Protein AF-A0A0F8VYS8-F1 (afdb_monomer)

Sequence (147 aa):
NLANDEMMAFVILAGVIMAVLYNMELLRFHGDAQFALFWGVFPLVVGFWAMGGAEMLGIIACIFASGFAFVSALAQRVLSTRVRFLRRQVGEAAIQLQVFNEEHEAFLWGRRETKPWLLEPLDRALMLLSFALPTLAATLFVWRMGL

Nearest PDB structures (foldseek):
  2oar-assembly1_A  TM=3.584E-01  e=2.074E+00  Mycobacterium tuberculosis H37Ra

pLDDT: mean 87.6, std 10.16, range [53.66, 97.75]

Foldseek 3Di:
DVVLVVVLVVLVVVLVVLVCCQVVCPPVQPDLQSQLCNVFLSVLSNVLSVVVQPDPVSVVVSVVSSVVRSVLSSLLVVLVVVLCCLVPPNPKDWDFDFDADPVRPTDRPGPTDISCVVNVVSVVVNVVSVVVVVVVVVVVVCVVVVD

Organism: NCBI:txid412755

Secondary structure (DSSP, 8-state):
-HHHHHHHHHHHHHHHHHHHHHHTTGGG--SHHHHIIIIIIHHHHHHHHHTT--SHHHHHHHHHHHHHHHHHHHHHHHHHHHHHHHHHH-S--EEE--EE-TT--EE----EEEHHHHHHHHHHHHHHHHHHHHHHHHHHHHHHHT-

Structure (mmCIF, N/CA/C/O backbone):
data_AF-A0A0F8VYS8-F1
#
_entry.id   AF-A0A0F8VYS8-F1
#
loop_
_atom_site.group_PDB
_atom_site.id
_atom_site.type_symbol
_atom_site.label_atom_id
_atom_site.label_alt_id
_atom_site.label_comp_id
_atom_site.label_asym_id
_atom_site.label_entity_id
_atom_site.label_seq_id
_atom_site.pdbx_PDB_ins_code
_atom_site.Cartn_x
_atom_site.Cartn_y
_atom_site.Cartn_z
_atom_site.occupancy
_atom_site.B_iso_or_equiv
_atom_site.auth_seq_id
_atom_site.auth_comp_id
_atom_site.auth_asym_id
_atom_site.auth_atom_id
_atom_site.pdbx_PDB_model_num
ATOM 1 N N . ASN A 1 1 ? 16.366 -9.348 -25.991 1.00 68.94 1 ASN A N 1
ATOM 2 C CA . ASN A 1 1 ? 17.811 -9.053 -25.812 1.00 68.94 1 ASN A CA 1
ATOM 3 C C . ASN A 1 1 ? 18.235 -9.988 -24.706 1.00 68.94 1 ASN A C 1
ATOM 5 O O . ASN A 1 1 ? 17.586 -9.924 -23.671 1.00 68.94 1 ASN A O 1
ATOM 9 N N . LEU A 1 2 ? 19.237 -10.842 -24.929 1.00 71.38 2 LEU A N 1
ATOM 10 C CA . LEU A 1 2 ? 19.591 -11.968 -24.049 1.00 71.38 2 LEU A CA 1
ATOM 11 C C . LEU A 1 2 ? 19.616 -11.588 -22.559 1.00 71.38 2 LEU A C 1
ATOM 13 O O . LEU A 1 2 ? 19.020 -12.280 -21.745 1.00 71.38 2 LEU A O 1
ATOM 17 N N . ALA A 1 3 ? 20.178 -10.423 -22.219 1.00 75.31 3 ALA A N 1
ATOM 18 C CA . ALA A 1 3 ? 20.228 -9.929 -20.840 1.00 75.31 3 ALA A CA 1
ATOM 19 C C . ALA A 1 3 ? 18.844 -9.677 -20.198 1.00 75.31 3 ALA A C 1
ATOM 21 O O . ALA A 1 3 ? 18.665 -9.890 -19.003 1.00 75.31 3 ALA A O 1
ATOM 22 N N . ASN A 1 4 ? 17.853 -9.228 -20.975 1.00 79.25 4 ASN A N 1
ATOM 23 C CA . ASN A 1 4 ? 16.483 -9.050 -20.486 1.00 79.25 4 ASN A CA 1
ATOM 24 C C . ASN A 1 4 ? 15.771 -10.403 -20.327 1.00 79.25 4 ASN A C 1
ATOM 26 O O . ASN A 1 4 ? 15.042 -10.616 -19.364 1.00 79.25 4 ASN A O 1
ATOM 30 N N . ASP A 1 5 ? 16.024 -11.335 -21.245 1.00 83.75 5 ASP A N 1
ATOM 31 C CA . ASP A 1 5 ? 15.407 -12.663 -21.228 1.00 83.75 5 ASP A CA 1
ATOM 32 C C . ASP A 1 5 ? 15.910 -13.484 -20.020 1.00 83.75 5 ASP A C 1
ATOM 34 O O . ASP A 1 5 ? 15.118 -14.101 -19.304 1.00 83.75 5 ASP A O 1
ATOM 38 N N . GLU A 1 6 ? 17.211 -13.405 -19.716 1.00 87.06 6 GLU A N 1
ATOM 39 C CA . GLU A 1 6 ? 17.822 -13.985 -18.511 1.00 87.06 6 GLU A CA 1
ATOM 40 C C . GLU A 1 6 ? 17.280 -13.358 -17.220 1.00 87.06 6 GLU A C 1
ATOM 42 O O . GLU A 1 6 ? 16.936 -14.067 -16.270 1.00 87.06 6 GLU A O 1
ATOM 47 N N . MET A 1 7 ? 17.151 -12.030 -17.187 1.00 87.38 7 MET A N 1
ATOM 48 C CA . MET A 1 7 ? 16.589 -11.326 -16.037 1.00 87.38 7 MET A CA 1
ATOM 49 C C . MET A 1 7 ? 15.118 -11.685 -15.815 1.00 87.38 7 MET A C 1
ATOM 51 O O . MET A 1 7 ? 14.696 -11.899 -14.681 1.00 87.38 7 MET A O 1
ATOM 55 N N . MET A 1 8 ? 14.335 -11.814 -16.885 1.00 87.31 8 MET A N 1
ATOM 56 C CA . MET A 1 8 ? 12.942 -12.238 -16.803 1.00 87.31 8 MET A CA 1
ATOM 57 C C . MET A 1 8 ? 12.826 -13.658 -16.241 1.00 87.31 8 MET A C 1
ATOM 59 O O . MET A 1 8 ? 12.036 -13.892 -15.328 1.00 87.31 8 MET A O 1
ATOM 63 N N . ALA A 1 9 ? 13.651 -14.594 -16.718 1.00 90.50 9 ALA A N 1
ATOM 64 C CA . ALA A 1 9 ? 13.727 -15.942 -16.159 1.00 90.50 9 ALA A CA 1
ATOM 65 C C . ALA A 1 9 ? 14.081 -15.926 -14.661 1.00 90.50 9 ALA A C 1
ATOM 67 O O . ALA A 1 9 ? 13.439 -16.623 -13.871 1.00 90.50 9 ALA A O 1
ATOM 68 N N . PHE A 1 10 ? 15.043 -15.092 -14.253 1.00 89.81 10 PHE A N 1
ATOM 69 C CA . PHE A 1 10 ? 15.390 -14.907 -12.844 1.00 89.81 10 PHE A CA 1
ATOM 70 C C . PHE A 1 10 ? 14.211 -14.371 -12.020 1.00 89.81 10 PHE A C 1
ATOM 72 O O . PHE A 1 10 ? 13.891 -14.929 -10.971 1.00 89.81 10 PHE A O 1
ATOM 79 N N . VAL A 1 11 ? 13.531 -13.324 -12.495 1.00 91.00 11 VAL A N 1
ATOM 80 C CA . VAL A 1 11 ? 12.377 -12.723 -11.810 1.00 91.00 11 VAL A CA 1
ATOM 81 C C . VAL A 1 11 ? 11.220 -13.722 -11.703 1.00 91.00 11 VAL A C 1
ATOM 83 O O . VAL A 1 11 ? 10.608 -13.824 -10.642 1.00 91.00 11 VAL A O 1
ATOM 86 N N . ILE A 1 12 ? 10.944 -14.509 -12.747 1.00 91.56 12 ILE A N 1
ATOM 87 C CA . ILE A 1 12 ? 9.922 -15.567 -12.714 1.00 91.56 12 ILE A CA 1
ATOM 88 C C . ILE A 1 12 ? 10.273 -16.619 -11.658 1.00 91.56 12 ILE A C 1
ATOM 90 O O . ILE A 1 12 ? 9.435 -16.940 -10.814 1.00 91.56 12 ILE A O 1
ATOM 94 N N . LEU A 1 13 ? 11.508 -17.131 -11.669 1.00 93.44 13 LEU A N 1
ATOM 95 C CA . LEU A 1 13 ? 11.966 -18.120 -10.692 1.00 93.44 13 LEU A CA 1
ATOM 96 C C . LEU A 1 13 ? 11.864 -17.578 -9.263 1.00 93.44 13 LEU A C 1
ATOM 98 O O . LEU A 1 13 ? 11.332 -18.254 -8.379 1.00 93.44 13 LEU A O 1
ATOM 102 N N . ALA A 1 14 ? 12.333 -16.348 -9.046 1.00 90.19 14 ALA A N 1
ATOM 103 C CA . ALA A 1 14 ? 12.220 -15.672 -7.766 1.00 90.19 14 ALA A CA 1
ATOM 104 C C . ALA A 1 14 ? 10.746 -15.569 -7.346 1.00 90.19 14 ALA A C 1
ATOM 106 O O . ALA A 1 14 ? 10.415 -15.962 -6.234 1.00 90.19 14 ALA A O 1
ATOM 107 N N . GLY A 1 15 ? 9.847 -15.157 -8.243 1.00 89.44 15 GLY A N 1
ATOM 108 C CA . GLY A 1 15 ? 8.407 -15.087 -7.991 1.00 89.44 15 GLY A CA 1
ATOM 109 C C . GLY A 1 15 ? 7.786 -16.415 -7.564 1.00 89.44 15 GLY A C 1
ATOM 110 O O . GLY A 1 15 ? 7.019 -16.448 -6.603 1.00 89.44 15 GLY A O 1
ATOM 111 N N . VAL A 1 16 ? 8.150 -17.522 -8.220 1.00 91.56 16 VAL A N 1
ATOM 112 C CA . VAL A 1 16 ? 7.681 -18.868 -7.845 1.00 91.56 16 VAL A CA 1
ATOM 113 C C . VAL A 1 16 ? 8.150 -19.234 -6.436 1.00 91.56 16 VAL A C 1
ATOM 115 O O . VAL A 1 16 ? 7.338 -19.646 -5.606 1.00 91.56 16 VAL A O 1
ATOM 118 N N . ILE A 1 17 ? 9.437 -19.039 -6.132 1.00 89.06 17 ILE A N 1
ATOM 119 C CA . ILE A 1 17 ? 9.999 -19.317 -4.802 1.00 89.06 17 ILE A CA 1
ATOM 120 C C . ILE A 1 17 ? 9.315 -18.448 -3.741 1.00 89.06 17 ILE A C 1
ATOM 122 O O . ILE A 1 17 ? 8.880 -18.958 -2.709 1.00 89.06 17 ILE A O 1
ATOM 126 N N . MET A 1 18 ? 9.181 -17.147 -4.004 1.00 87.50 18 MET A N 1
ATOM 127 C CA . MET A 1 18 ? 8.518 -16.189 -3.121 1.00 87.50 18 MET A CA 1
ATOM 128 C C . MET A 1 18 ? 7.065 -16.591 -2.846 1.00 87.50 18 MET A C 1
ATOM 130 O O . MET A 1 18 ? 6.644 -16.596 -1.690 1.00 87.50 18 MET A O 1
ATOM 134 N N . ALA A 1 19 ? 6.311 -16.978 -3.879 1.00 87.62 19 ALA A N 1
ATOM 135 C CA . ALA A 1 19 ? 4.927 -17.415 -3.742 1.00 87.62 19 ALA A CA 1
ATOM 136 C C . ALA A 1 19 ? 4.809 -18.661 -2.854 1.00 87.62 19 ALA A C 1
ATOM 138 O O . ALA A 1 19 ? 3.929 -18.713 -1.993 1.00 87.62 19 ALA A O 1
ATOM 139 N N . VAL A 1 20 ? 5.705 -19.638 -3.013 1.00 88.56 20 VAL A N 1
ATOM 140 C CA . VAL A 1 20 ? 5.726 -20.840 -2.167 1.00 88.56 20 VAL A CA 1
ATOM 141 C C . VAL A 1 20 ? 6.095 -20.484 -0.727 1.00 88.56 20 VAL A C 1
ATOM 143 O O . VAL A 1 20 ? 5.348 -20.825 0.188 1.00 88.56 20 VAL A O 1
ATOM 146 N N . LEU A 1 21 ? 7.200 -19.759 -0.514 1.00 87.56 21 LEU A N 1
ATOM 147 C CA . LEU A 1 21 ? 7.668 -19.388 0.826 1.00 87.56 21 LEU A CA 1
ATOM 148 C C . LEU A 1 21 ? 6.622 -18.575 1.598 1.00 87.56 21 LEU A C 1
ATOM 150 O O . LEU A 1 21 ? 6.382 -18.853 2.770 1.00 87.56 21 LEU A O 1
ATOM 154 N N . TYR A 1 22 ? 5.980 -17.606 0.938 1.00 84.81 22 TYR A N 1
ATOM 155 C CA . TYR A 1 22 ? 5.026 -16.698 1.576 1.00 84.81 22 TYR A CA 1
ATOM 156 C C . TYR A 1 22 ? 3.711 -17.375 1.963 1.00 84.81 22 TYR A C 1
ATOM 158 O O . TYR A 1 22 ? 3.204 -17.144 3.060 1.00 84.81 22 TYR A O 1
ATOM 166 N N . ASN A 1 23 ? 3.147 -18.194 1.067 1.00 87.56 23 ASN A N 1
ATOM 167 C CA . ASN A 1 23 ? 1.855 -18.846 1.303 1.00 87.56 23 ASN A CA 1
ATOM 168 C C . ASN A 1 23 ? 1.963 -20.053 2.236 1.00 87.56 23 ASN A C 1
ATOM 170 O O . ASN A 1 23 ? 1.013 -20.356 2.949 1.00 87.56 23 ASN A O 1
ATOM 174 N N . MET A 1 24 ? 3.104 -20.743 2.232 1.00 87.38 24 MET A N 1
ATOM 175 C CA . MET A 1 24 ? 3.355 -21.876 3.127 1.00 87.38 24 MET A CA 1
ATOM 176 C C . MET A 1 24 ? 4.006 -21.455 4.451 1.00 87.38 24 MET A C 1
ATOM 178 O O . MET A 1 24 ? 4.349 -22.317 5.253 1.00 87.38 24 MET A O 1
ATOM 182 N N . GLU A 1 25 ? 4.212 -20.149 4.666 1.00 84.44 25 GLU A N 1
ATOM 183 C CA . GLU A 1 25 ? 4.874 -19.567 5.846 1.00 84.44 25 GLU A CA 1
ATOM 184 C C . GLU A 1 25 ? 6.232 -20.217 6.183 1.00 84.44 25 GLU A C 1
ATOM 186 O O . GLU A 1 25 ? 6.711 -20.190 7.325 1.00 84.44 25 GLU A O 1
ATOM 191 N N . LEU A 1 26 ? 6.890 -20.792 5.173 1.00 82.69 26 LEU A N 1
ATOM 192 C CA . LEU A 1 26 ? 8.177 -21.457 5.334 1.00 82.69 26 LEU A CA 1
ATOM 193 C C . LEU A 1 26 ? 9.198 -20.437 5.828 1.00 82.69 26 LEU A C 1
ATOM 195 O O . LEU A 1 26 ? 9.181 -19.283 5.416 1.00 82.69 26 LEU A O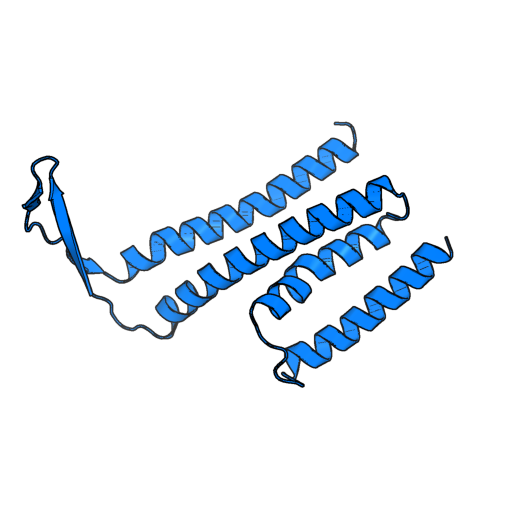 1
ATOM 199 N N . LEU A 1 27 ? 10.090 -20.847 6.733 1.00 81.50 27 LEU A N 1
ATOM 200 C CA . LEU A 1 27 ? 11.113 -19.967 7.319 1.00 81.50 27 LEU A CA 1
ATOM 201 C C . LEU A 1 27 ? 10.541 -18.723 8.033 1.00 81.50 27 LEU A C 1
ATOM 203 O O . LEU A 1 27 ? 11.253 -17.734 8.198 1.00 81.50 27 LEU A O 1
ATOM 207 N N . ARG A 1 28 ? 9.270 -18.760 8.469 1.00 79.88 28 ARG A N 1
ATOM 208 C CA . ARG A 1 28 ? 8.553 -17.606 9.053 1.00 79.88 28 ARG A CA 1
ATOM 209 C C . ARG A 1 28 ? 8.450 -16.425 8.081 1.00 79.88 28 ARG A C 1
ATOM 211 O O . ARG A 1 28 ? 8.428 -15.261 8.486 1.00 79.88 28 ARG A O 1
ATOM 218 N N . PHE A 1 29 ? 8.395 -16.723 6.787 1.00 76.12 29 PHE A N 1
ATOM 219 C CA . PHE A 1 29 ? 8.404 -15.739 5.715 1.00 76.12 29 PHE A CA 1
ATOM 220 C C . PHE A 1 29 ? 7.003 -15.136 5.485 1.00 76.12 29 PHE A C 1
ATOM 222 O O . PHE A 1 29 ? 6.397 -15.322 4.439 1.00 76.12 29 PHE A O 1
ATOM 229 N N . HIS A 1 30 ? 6.459 -14.417 6.476 1.00 85.69 30 HIS A N 1
ATOM 230 C CA . HIS A 1 30 ? 5.108 -13.827 6.401 1.00 85.69 30 HIS A CA 1
ATOM 231 C C . HIS A 1 30 ? 4.974 -12.468 7.127 1.00 85.69 30 HIS A C 1
ATOM 233 O O . HIS A 1 30 ? 3.928 -12.123 7.675 1.00 85.69 30 HIS A O 1
ATOM 239 N N . GLY A 1 31 ? 6.045 -11.673 7.167 1.00 88.50 31 GLY A N 1
ATOM 240 C CA . GLY A 1 31 ? 6.032 -10.342 7.786 1.00 88.50 31 GLY A CA 1
ATOM 241 C C . GLY A 1 31 ? 5.594 -9.213 6.845 1.00 88.50 31 GLY A C 1
ATOM 242 O O . GLY A 1 31 ? 5.302 -9.415 5.662 1.00 88.50 31 GLY A O 1
ATOM 243 N N . ASP A 1 32 ? 5.568 -7.991 7.378 1.00 91.94 32 ASP A N 1
ATOM 244 C CA . ASP A 1 32 ? 5.141 -6.799 6.634 1.00 91.94 32 ASP A CA 1
ATOM 245 C C . ASP A 1 32 ? 6.157 -6.374 5.568 1.00 91.94 32 ASP A C 1
ATOM 247 O O . ASP A 1 32 ? 5.772 -5.998 4.462 1.00 91.94 32 ASP A O 1
ATOM 251 N N . ALA A 1 33 ? 7.456 -6.505 5.852 1.00 90.44 33 ALA A N 1
ATOM 252 C CA . ALA A 1 33 ? 8.503 -6.242 4.866 1.00 90.44 33 ALA A CA 1
ATOM 253 C C . ALA A 1 33 ? 8.429 -7.238 3.698 1.00 90.44 33 ALA A C 1
ATOM 255 O O . ALA A 1 33 ? 8.489 -6.841 2.537 1.00 90.44 33 ALA A O 1
ATOM 256 N N . GLN A 1 34 ? 8.225 -8.524 4.000 1.00 91.25 34 GLN A N 1
ATOM 257 C CA . GLN A 1 34 ? 8.008 -9.571 3.002 1.00 91.25 34 GLN A CA 1
ATOM 258 C C . GLN A 1 34 ? 6.768 -9.266 2.164 1.00 91.25 34 GLN A C 1
ATOM 260 O O . GLN A 1 34 ? 6.813 -9.368 0.942 1.00 91.25 34 GLN A O 1
ATOM 265 N N . PHE A 1 35 ? 5.680 -8.831 2.808 1.00 92.62 35 PHE A N 1
ATOM 266 C CA . PHE A 1 35 ? 4.479 -8.420 2.095 1.00 92.62 35 PHE A CA 1
ATOM 267 C C . PHE A 1 35 ? 4.766 -7.278 1.115 1.00 92.62 35 PHE A C 1
ATOM 269 O O . PHE A 1 35 ? 4.413 -7.371 -0.056 1.00 92.62 35 PHE A O 1
ATOM 276 N N . ALA A 1 36 ? 5.427 -6.215 1.566 1.00 94.75 36 ALA A N 1
ATOM 277 C CA . ALA A 1 36 ? 5.702 -5.062 0.719 1.00 94.75 36 ALA A CA 1
ATOM 278 C C . ALA A 1 36 ? 6.664 -5.380 -0.435 1.00 94.75 36 ALA A C 1
ATOM 280 O O . ALA A 1 36 ? 6.477 -4.881 -1.546 1.00 94.75 36 ALA A O 1
ATOM 281 N N . LEU A 1 37 ? 7.647 -6.258 -0.213 1.00 93.81 37 LEU A N 1
ATOM 282 C CA . LEU A 1 37 ? 8.504 -6.762 -1.286 1.00 93.81 37 LEU A CA 1
ATOM 283 C C . LEU A 1 37 ? 7.701 -7.569 -2.311 1.00 93.81 37 LEU A C 1
ATOM 285 O O . LEU A 1 37 ? 7.845 -7.349 -3.508 1.00 93.81 37 LEU A O 1
ATOM 289 N N . PHE A 1 38 ? 6.848 -8.487 -1.863 1.00 91.38 38 PHE A N 1
ATOM 290 C CA . PHE A 1 38 ? 6.235 -9.482 -2.749 1.00 91.38 38 PHE A CA 1
ATOM 291 C C . PHE A 1 38 ? 4.986 -8.968 -3.456 1.00 91.38 38 PHE A C 1
ATOM 293 O O . PHE A 1 38 ? 4.721 -9.337 -4.595 1.00 91.38 38 PHE A O 1
ATOM 300 N N . TRP A 1 39 ? 4.229 -8.101 -2.792 1.00 91.25 39 TRP A N 1
ATOM 301 C CA . TRP A 1 39 ? 2.969 -7.569 -3.307 1.00 91.25 39 TRP A CA 1
ATOM 302 C C . TRP A 1 39 ? 3.092 -6.132 -3.818 1.00 91.25 39 TRP A C 1
ATOM 304 O O . TRP A 1 39 ? 2.210 -5.678 -4.539 1.00 91.25 39 TRP A O 1
ATOM 314 N N . GLY A 1 40 ? 4.174 -5.424 -3.475 1.00 94.19 40 GLY A N 1
ATOM 315 C CA . GLY A 1 40 ? 4.470 -4.077 -3.971 1.00 94.19 40 GLY A CA 1
ATOM 316 C C . GLY A 1 40 ? 5.610 -4.065 -4.987 1.00 94.19 40 GLY A C 1
ATOM 317 O O . GLY A 1 40 ? 5.399 -3.778 -6.163 1.00 94.19 40 GLY A O 1
ATOM 318 N N . VAL A 1 41 ? 6.827 -4.376 -4.534 1.00 95.69 41 VAL A N 1
ATOM 319 C CA . VAL A 1 41 ? 8.051 -4.244 -5.350 1.00 95.69 41 VAL A CA 1
ATOM 320 C C . VAL A 1 41 ? 8.089 -5.242 -6.500 1.00 95.69 41 VAL A C 1
ATOM 322 O O . VAL A 1 41 ? 8.375 -4.874 -7.636 1.00 95.69 41 VAL A O 1
ATOM 325 N N . PHE A 1 42 ? 7.801 -6.509 -6.219 1.00 94.38 42 PHE A N 1
ATOM 326 C CA . PHE A 1 42 ? 7.956 -7.581 -7.192 1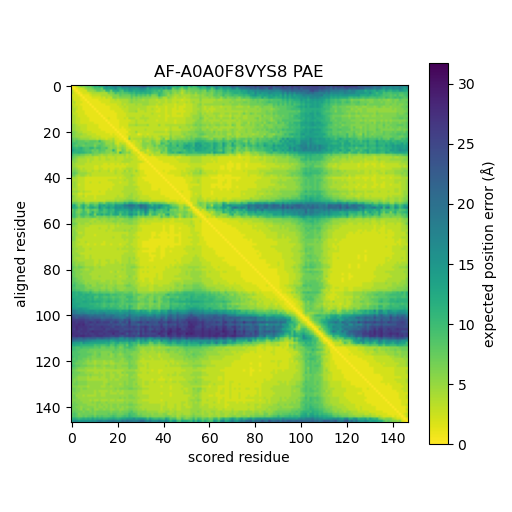.00 94.38 42 PHE A CA 1
ATOM 327 C C . PHE A 1 42 ? 7.101 -7.377 -8.461 1.00 94.38 42 PHE A C 1
ATOM 329 O O . PHE A 1 42 ? 7.683 -7.401 -9.547 1.00 94.38 42 PHE A O 1
ATOM 336 N N . PRO A 1 43 ? 5.785 -7.074 -8.389 1.00 92.62 43 PRO A N 1
ATOM 337 C CA . PRO A 1 43 ? 4.986 -6.782 -9.583 1.00 92.62 43 PRO A CA 1
ATOM 338 C C . PRO A 1 43 ? 5.520 -5.607 -10.411 1.00 92.62 43 PRO A C 1
ATOM 340 O O . PRO A 1 43 ? 5.457 -5.638 -11.639 1.00 92.62 43 PRO A O 1
ATOM 343 N N . LEU A 1 44 ? 6.076 -4.585 -9.752 1.00 93.50 44 LEU A N 1
ATOM 344 C CA . LEU A 1 44 ? 6.680 -3.438 -10.426 1.00 93.50 44 LEU A CA 1
ATOM 345 C C . LEU A 1 44 ? 7.934 -3.840 -11.206 1.00 93.50 44 LEU A C 1
ATOM 347 O O . LEU A 1 44 ? 8.065 -3.484 -12.375 1.00 93.50 44 LEU A O 1
ATOM 351 N N . VAL A 1 45 ? 8.829 -4.609 -10.580 1.00 93.25 45 VAL A N 1
ATOM 352 C CA . VAL A 1 45 ? 10.056 -5.110 -11.219 1.00 93.25 45 VAL A CA 1
ATOM 353 C C . VAL A 1 45 ? 9.718 -6.021 -12.402 1.00 93.25 45 VAL A C 1
ATOM 355 O O . VAL A 1 45 ? 10.322 -5.886 -13.465 1.00 93.25 45 VAL A O 1
ATOM 358 N N . VAL A 1 46 ? 8.718 -6.898 -12.257 1.00 92.25 46 VAL A N 1
ATOM 359 C CA . VAL A 1 46 ? 8.206 -7.732 -13.358 1.00 92.25 46 VAL A CA 1
ATOM 360 C C . VAL A 1 46 ? 7.741 -6.858 -14.526 1.00 92.25 46 VAL A C 1
ATOM 362 O O . VAL A 1 46 ? 8.179 -7.066 -15.657 1.00 92.25 46 VAL A O 1
ATOM 365 N N . GLY A 1 47 ? 6.889 -5.860 -14.263 1.00 89.31 47 GLY A N 1
ATOM 366 C CA . GLY A 1 47 ? 6.371 -4.959 -15.296 1.00 89.31 47 GLY A CA 1
ATOM 367 C C . GLY A 1 47 ? 7.473 -4.169 -16.005 1.00 89.31 47 GLY A C 1
ATOM 368 O O . GLY A 1 47 ? 7.464 -4.052 -17.228 1.00 89.31 47 GLY A O 1
ATOM 369 N N . PHE A 1 48 ? 8.462 -3.690 -15.252 1.00 89.25 48 PHE A N 1
ATOM 370 C CA . PHE A 1 48 ? 9.614 -2.965 -15.780 1.00 89.25 48 PHE A CA 1
ATOM 371 C C . PHE A 1 48 ? 10.423 -3.786 -16.796 1.00 89.25 48 PHE A C 1
ATOM 373 O O . PHE A 1 48 ? 10.696 -3.316 -17.904 1.00 89.25 48 PHE A O 1
ATOM 380 N N . TRP A 1 49 ? 10.773 -5.028 -16.453 1.00 88.88 49 TRP A N 1
ATOM 381 C CA . TRP A 1 49 ? 11.524 -5.899 -17.361 1.00 88.88 49 TRP A CA 1
ATOM 382 C C . TRP A 1 49 ? 10.670 -6.373 -18.543 1.00 88.88 49 TRP A C 1
ATOM 384 O O . TRP A 1 49 ? 11.165 -6.441 -19.671 1.00 88.88 49 TRP A O 1
ATOM 394 N N . ALA A 1 50 ? 9.368 -6.600 -18.329 1.00 87.06 50 ALA A N 1
ATOM 395 C CA . ALA A 1 50 ? 8.432 -6.975 -19.390 1.00 87.06 50 ALA A CA 1
ATOM 396 C C . ALA A 1 50 ? 8.285 -5.870 -20.450 1.00 87.06 50 ALA A C 1
ATOM 398 O O . ALA A 1 50 ? 8.093 -6.161 -21.627 1.00 87.06 50 ALA A O 1
ATOM 399 N N . MET A 1 51 ? 8.440 -4.606 -20.047 1.00 85.31 51 MET A N 1
ATOM 400 C CA . MET A 1 51 ? 8.449 -3.444 -20.940 1.00 85.31 51 MET A CA 1
ATOM 401 C C . MET A 1 51 ? 9.803 -3.184 -21.622 1.00 85.31 51 MET A C 1
ATOM 403 O O . MET A 1 51 ? 9.933 -2.205 -22.354 1.00 85.31 51 MET A O 1
ATOM 407 N N . GLY A 1 52 ? 10.816 -4.031 -21.412 1.00 80.25 52 GLY A N 1
ATOM 408 C CA . GLY A 1 52 ? 12.123 -3.865 -22.053 1.00 80.25 52 GLY A CA 1
ATOM 409 C C . GLY A 1 52 ? 13.077 -2.905 -21.339 1.00 80.25 52 GLY A C 1
ATOM 410 O O . GLY A 1 52 ? 13.979 -2.380 -21.987 1.00 80.25 52 GLY A O 1
ATOM 411 N N . GLY A 1 53 ? 12.900 -2.668 -20.033 1.00 70.38 53 GLY A N 1
ATOM 412 C CA . GLY A 1 53 ? 13.639 -1.689 -19.219 1.00 70.38 53 GLY A CA 1
ATOM 413 C C . GLY A 1 53 ? 15.142 -1.948 -18.999 1.00 70.38 53 GLY A C 1
ATOM 414 O O . GLY A 1 53 ? 15.638 -1.793 -17.896 1.00 70.38 53 GLY A O 1
ATOM 415 N N . ALA A 1 54 ? 15.919 -2.329 -20.010 1.00 72.50 54 ALA A N 1
ATOM 416 C CA . ALA A 1 54 ? 17.345 -2.632 -19.830 1.00 72.50 54 ALA A CA 1
ATOM 417 C C . ALA A 1 54 ? 18.274 -1.394 -19.845 1.00 72.50 54 ALA A C 1
ATOM 419 O O . ALA A 1 54 ? 19.481 -1.529 -19.650 1.00 72.50 54 ALA A O 1
ATOM 420 N N . GLU A 1 55 ? 17.750 -0.190 -20.090 1.00 78.81 55 GLU A N 1
ATOM 421 C CA . GLU A 1 55 ? 18.554 1.038 -20.139 1.00 78.81 55 GLU A CA 1
ATOM 422 C C . GLU A 1 55 ? 18.959 1.521 -18.736 1.00 78.81 55 GLU A C 1
ATOM 424 O O . GLU A 1 55 ? 18.174 1.447 -17.792 1.00 78.81 55 GLU A O 1
ATOM 429 N N . MET A 1 56 ? 20.167 2.084 -18.587 1.00 73.06 56 MET A N 1
ATOM 430 C CA . MET A 1 56 ? 20.713 2.502 -17.283 1.00 73.06 56 MET A CA 1
ATOM 431 C C . MET A 1 56 ? 19.815 3.508 -16.544 1.00 73.06 56 MET A C 1
ATOM 433 O O . MET A 1 56 ? 19.576 3.361 -15.345 1.00 73.06 56 MET A O 1
ATOM 437 N N . LEU A 1 57 ? 19.275 4.504 -17.257 1.00 74.19 57 LEU A N 1
ATOM 438 C CA . LEU A 1 57 ? 18.305 5.449 -16.691 1.00 74.19 57 LEU A CA 1
ATOM 439 C C . LEU A 1 57 ? 17.006 4.745 -16.271 1.00 74.19 57 LEU A C 1
ATOM 441 O O . LEU A 1 57 ? 16.418 5.096 -15.249 1.00 74.19 57 LEU A O 1
ATOM 44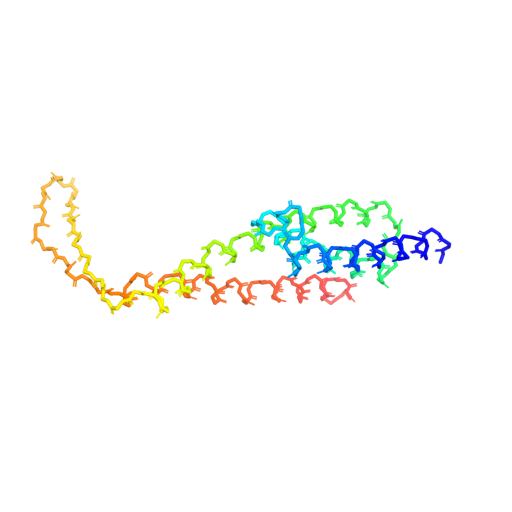5 N N . GLY A 1 58 ? 16.604 3.707 -17.008 1.00 82.75 58 GLY A N 1
ATOM 446 C CA . GLY A 1 58 ? 15.495 2.832 -16.645 1.00 82.75 58 GLY A CA 1
ATOM 447 C C . GLY A 1 58 ? 15.753 2.088 -15.335 1.00 82.75 58 GLY A C 1
ATOM 448 O O . GLY A 1 58 ? 14.880 2.061 -14.473 1.00 82.75 58 GLY A O 1
ATOM 449 N N . ILE A 1 59 ? 16.956 1.540 -15.137 1.00 86.56 59 ILE A N 1
ATOM 450 C CA . ILE A 1 59 ? 17.312 0.804 -13.912 1.00 86.56 59 ILE A CA 1
ATOM 451 C C . ILE A 1 59 ? 17.230 1.720 -12.684 1.00 86.56 59 ILE A C 1
ATOM 453 O O . ILE A 1 59 ? 16.644 1.339 -11.671 1.00 86.56 59 ILE A O 1
ATOM 457 N N . ILE A 1 60 ? 17.759 2.945 -12.775 1.00 89.31 60 ILE A N 1
ATOM 458 C CA . ILE A 1 60 ? 17.676 3.924 -11.679 1.00 89.31 60 ILE A CA 1
ATOM 459 C C . ILE A 1 60 ? 16.210 4.255 -11.369 1.00 89.31 60 ILE A C 1
ATOM 461 O O . ILE A 1 60 ? 15.804 4.225 -10.206 1.00 89.31 60 ILE A O 1
ATOM 465 N N . ALA A 1 61 ? 15.394 4.508 -12.398 1.00 89.69 61 ALA A N 1
ATOM 466 C CA . ALA A 1 61 ? 13.963 4.744 -12.225 1.00 89.69 61 ALA A CA 1
ATOM 467 C C . ALA A 1 61 ? 13.258 3.544 -11.565 1.00 89.69 61 ALA A C 1
ATOM 469 O O . ALA A 1 61 ? 12.447 3.736 -10.662 1.00 89.69 61 ALA A O 1
ATOM 470 N N . CYS A 1 62 ? 13.614 2.314 -11.945 1.00 91.62 62 CYS A N 1
ATOM 471 C CA . CYS A 1 62 ? 13.085 1.086 -11.356 1.00 91.62 62 CYS A CA 1
ATOM 472 C C . CYS A 1 62 ? 13.401 0.973 -9.857 1.00 91.62 62 CYS A C 1
ATOM 474 O O . CYS A 1 62 ? 12.529 0.586 -9.079 1.00 91.62 62 CYS A O 1
ATOM 476 N N . ILE A 1 63 ? 14.599 1.372 -9.417 1.00 94.00 63 ILE A N 1
ATOM 477 C CA . ILE A 1 63 ? 14.977 1.372 -7.993 1.00 94.00 63 ILE A CA 1
ATOM 478 C C . ILE A 1 63 ? 14.104 2.349 -7.194 1.00 94.00 63 ILE A C 1
ATOM 480 O O . ILE A 1 63 ? 13.535 1.973 -6.168 1.00 94.00 63 ILE A O 1
ATOM 484 N N . PHE A 1 64 ? 13.948 3.589 -7.664 1.00 95.31 64 PHE A N 1
ATOM 485 C CA . PHE A 1 64 ? 13.100 4.570 -6.977 1.00 95.31 64 PHE A CA 1
ATOM 486 C C . PHE A 1 64 ? 11.626 4.161 -6.984 1.00 95.31 64 PHE A C 1
ATOM 488 O O . PHE A 1 64 ? 10.953 4.249 -5.956 1.00 95.31 64 PHE A O 1
ATOM 495 N N . ALA A 1 65 ? 11.137 3.659 -8.117 1.00 94.31 65 ALA A N 1
ATOM 496 C CA . ALA A 1 65 ? 9.774 3.172 -8.246 1.00 94.31 65 ALA A CA 1
ATOM 497 C C . ALA A 1 65 ? 9.526 1.952 -7.334 1.00 94.31 65 ALA A C 1
ATOM 499 O O . ALA A 1 65 ? 8.479 1.864 -6.695 1.00 94.31 65 ALA A O 1
ATOM 500 N N . SER A 1 66 ? 10.523 1.078 -7.164 1.00 96.62 66 SER A N 1
ATOM 501 C CA . SER A 1 66 ? 10.501 -0.015 -6.182 1.00 96.62 66 SER A CA 1
ATOM 502 C C . SER A 1 66 ? 10.405 0.508 -4.747 1.00 96.62 66 SER A C 1
ATOM 504 O O . SER A 1 66 ? 9.570 0.035 -3.980 1.00 96.62 66 SER A O 1
ATOM 506 N N . GLY A 1 67 ? 11.193 1.523 -4.379 1.00 97.56 67 GLY A N 1
ATOM 507 C CA . GLY A 1 67 ? 11.094 2.169 -3.065 1.00 97.56 67 GLY A CA 1
ATOM 508 C C . GLY A 1 67 ? 9.703 2.758 -2.807 1.00 97.56 67 GLY A C 1
ATOM 509 O O . GLY A 1 67 ? 9.116 2.536 -1.746 1.00 97.56 67 GLY A O 1
ATOM 510 N N . PHE A 1 68 ? 9.134 3.434 -3.807 1.00 96.81 68 PHE A N 1
ATOM 511 C CA . PHE A 1 68 ? 7.767 3.945 -3.752 1.00 96.81 68 PHE A CA 1
ATOM 512 C C . PHE A 1 68 ? 6.733 2.825 -3.560 1.00 96.81 68 PHE A C 1
ATOM 514 O O . PHE A 1 68 ? 5.867 2.930 -2.687 1.00 96.81 68 PHE A O 1
ATOM 521 N N . ALA A 1 69 ? 6.833 1.738 -4.330 1.00 96.81 69 ALA A N 1
ATOM 522 C CA . ALA A 1 69 ? 5.922 0.602 -4.226 1.00 96.81 69 ALA A CA 1
ATOM 523 C C . ALA A 1 69 ? 6.024 -0.092 -2.860 1.00 96.81 69 ALA A C 1
ATOM 525 O O . ALA A 1 69 ? 5.001 -0.437 -2.269 1.00 96.81 69 ALA A O 1
ATOM 526 N N . PHE A 1 70 ? 7.238 -0.232 -2.322 1.00 97.69 70 PHE A N 1
ATOM 527 C CA . PHE A 1 70 ? 7.481 -0.808 -1.003 1.00 97.69 70 PHE A CA 1
ATOM 528 C C . PHE A 1 70 ? 6.805 0.003 0.109 1.00 97.69 70 PHE A C 1
ATOM 530 O O . PHE A 1 70 ? 6.006 -0.534 0.876 1.00 97.69 70 PHE A O 1
ATOM 537 N N . VAL A 1 71 ? 7.085 1.309 0.183 1.00 97.50 71 VAL A N 1
ATOM 538 C CA . VAL A 1 71 ? 6.515 2.186 1.219 1.00 97.50 71 VAL A CA 1
ATOM 539 C C . VAL A 1 71 ? 4.994 2.282 1.078 1.00 97.50 71 VAL A C 1
ATOM 541 O O . VAL A 1 71 ? 4.286 2.210 2.082 1.00 97.50 71 VAL A O 1
ATOM 544 N N . SER A 1 72 ? 4.473 2.365 -0.150 1.00 96.56 72 SER A N 1
ATOM 545 C CA . SER A 1 72 ? 3.025 2.386 -0.398 1.00 96.56 72 SER A CA 1
ATOM 546 C C . SER A 1 72 ? 2.344 1.094 0.063 1.00 96.56 72 SER A C 1
ATOM 548 O O . SER A 1 72 ? 1.317 1.144 0.743 1.00 96.56 72 SER A O 1
ATOM 550 N N . ALA A 1 73 ? 2.936 -0.066 -0.240 1.00 96.50 73 ALA A N 1
ATOM 551 C CA . ALA A 1 73 ? 2.415 -1.358 0.195 1.00 96.50 73 ALA A CA 1
ATOM 552 C C . ALA A 1 73 ? 2.463 -1.513 1.725 1.00 96.50 73 ALA A C 1
ATOM 554 O O . ALA A 1 73 ? 1.500 -2.000 2.322 1.00 96.50 73 ALA A O 1
ATOM 555 N N . LEU A 1 74 ? 3.537 -1.054 2.383 1.00 96.69 74 LEU A N 1
ATOM 556 C CA . LEU A 1 74 ? 3.616 -1.022 3.847 1.00 96.69 74 LEU A CA 1
ATOM 557 C C . LEU A 1 74 ? 2.541 -0.122 4.458 1.00 96.69 74 LEU A C 1
ATOM 559 O O . LEU A 1 74 ? 1.857 -0.541 5.391 1.00 96.69 74 LEU A O 1
ATOM 563 N N . ALA A 1 75 ? 2.348 1.087 3.926 1.00 96.00 75 ALA A N 1
ATOM 564 C CA . ALA A 1 75 ? 1.318 2.004 4.408 1.00 96.00 75 ALA A CA 1
ATOM 565 C C . ALA A 1 75 ? -0.078 1.362 4.327 1.00 96.00 75 ALA A C 1
ATOM 567 O O . ALA A 1 75 ? -0.832 1.363 5.304 1.00 96.00 75 ALA A O 1
ATOM 568 N N . GLN A 1 76 ? -0.396 0.724 3.196 1.00 95.56 76 GLN A N 1
ATOM 569 C CA . GLN A 1 76 ? -1.643 -0.022 3.026 1.00 95.56 76 GLN A CA 1
ATOM 570 C C . GLN A 1 76 ? -1.762 -1.198 4.004 1.00 95.56 76 GLN A C 1
ATOM 572 O O . GLN A 1 76 ? -2.828 -1.395 4.591 1.00 95.56 76 GLN A O 1
ATOM 577 N N . ARG A 1 77 ? -0.695 -1.977 4.219 1.00 95.12 77 ARG A N 1
ATOM 578 C CA . ARG A 1 77 ? -0.664 -3.108 5.165 1.00 95.12 77 ARG A CA 1
ATOM 579 C C . ARG A 1 77 ? -0.934 -2.642 6.597 1.00 95.12 77 ARG A C 1
ATOM 581 O O . ARG A 1 77 ? -1.794 -3.218 7.265 1.00 95.12 77 ARG A O 1
ATOM 588 N N . VAL A 1 78 ? -0.273 -1.572 7.043 1.00 95.19 78 VAL A N 1
ATOM 589 C CA . VAL A 1 78 ? -0.437 -0.993 8.389 1.00 95.19 78 VAL A CA 1
ATOM 590 C C . VAL A 1 78 ? -1.880 -0.538 8.620 1.00 95.19 78 VAL A C 1
ATOM 592 O O . VAL A 1 78 ? -2.489 -0.896 9.632 1.00 95.19 78 VAL A O 1
ATOM 595 N N . LEU A 1 79 ? -2.455 0.204 7.670 1.00 95.94 79 LEU A N 1
ATOM 596 C CA . LEU A 1 79 ? -3.832 0.694 7.767 1.00 95.94 79 LEU A CA 1
ATOM 597 C C . LEU A 1 79 ? -4.852 -0.454 7.696 1.00 95.94 79 LEU A C 1
ATOM 599 O O . LEU A 1 79 ? -5.723 -0.576 8.560 1.00 95.94 79 LEU A O 1
ATOM 603 N N . SER A 1 80 ? -4.728 -1.334 6.699 1.00 95.56 80 SER A N 1
ATOM 604 C CA . SER A 1 80 ? -5.691 -2.416 6.449 1.00 95.56 80 SER A CA 1
ATOM 605 C C . SER A 1 80 ? -5.710 -3.468 7.551 1.00 95.56 80 SER A C 1
ATOM 607 O O . SER A 1 80 ? -6.780 -3.985 7.875 1.00 95.56 80 SER A O 1
ATOM 609 N N . THR A 1 81 ? -4.566 -3.752 8.178 1.00 95.00 81 THR A N 1
ATOM 610 C CA . THR A 1 81 ? -4.492 -4.693 9.303 1.00 95.00 81 THR A CA 1
ATOM 611 C C . THR A 1 81 ? -5.277 -4.161 10.497 1.00 95.00 81 THR A C 1
ATOM 613 O O . THR A 1 81 ? -6.102 -4.888 11.058 1.00 95.00 81 THR A O 1
ATOM 616 N N . ARG A 1 82 ? -5.116 -2.872 10.834 1.00 94.69 82 ARG A N 1
ATOM 617 C CA . ARG A 1 82 ? -5.897 -2.237 11.908 1.00 94.69 82 ARG A CA 1
ATOM 618 C C . ARG A 1 82 ? -7.390 -2.207 11.591 1.00 94.69 82 ARG A C 1
ATOM 620 O O . ARG A 1 82 ? -8.193 -2.588 12.439 1.00 94.69 82 ARG A O 1
ATOM 627 N N . VAL A 1 83 ? -7.768 -1.830 10.369 1.00 96.19 83 VAL A N 1
ATOM 628 C CA . VAL A 1 83 ? -9.175 -1.828 9.932 1.00 96.19 83 VAL A CA 1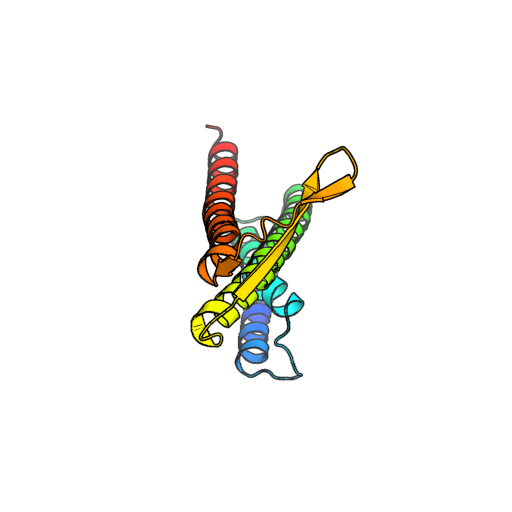
ATOM 629 C C . VAL A 1 83 ? -9.782 -3.227 10.001 1.00 96.19 83 VAL A C 1
ATOM 631 O O . VAL A 1 83 ? -10.880 -3.400 10.529 1.00 96.19 83 VAL A O 1
ATOM 634 N N . ARG A 1 84 ? -9.081 -4.252 9.502 1.00 95.25 84 ARG A N 1
ATOM 635 C CA . ARG A 1 84 ? -9.561 -5.640 9.514 1.00 95.25 84 ARG A CA 1
ATOM 636 C C . ARG A 1 84 ? -9.751 -6.146 10.943 1.00 95.25 84 ARG A C 1
ATOM 638 O O . ARG A 1 84 ? -10.773 -6.777 11.204 1.00 95.25 84 ARG A O 1
ATOM 645 N N . PHE A 1 85 ? -8.818 -5.845 11.847 1.00 95.88 85 PHE A N 1
ATOM 646 C CA . PHE A 1 85 ? -8.945 -6.154 13.272 1.00 95.88 85 PHE A CA 1
ATOM 647 C C . PHE A 1 85 ? -10.186 -5.486 13.877 1.00 95.88 85 PHE A C 1
ATOM 649 O O . PHE A 1 85 ? -11.073 -6.178 14.376 1.00 95.88 85 PHE A O 1
ATOM 656 N N . LEU A 1 86 ? -10.314 -4.161 13.740 1.00 95.31 86 LEU A N 1
ATOM 657 C CA . LEU A 1 86 ? -11.456 -3.409 14.262 1.00 95.31 86 LEU A CA 1
ATOM 658 C C . LEU A 1 86 ? -12.786 -3.927 13.693 1.00 95.31 86 LEU A C 1
ATOM 660 O O 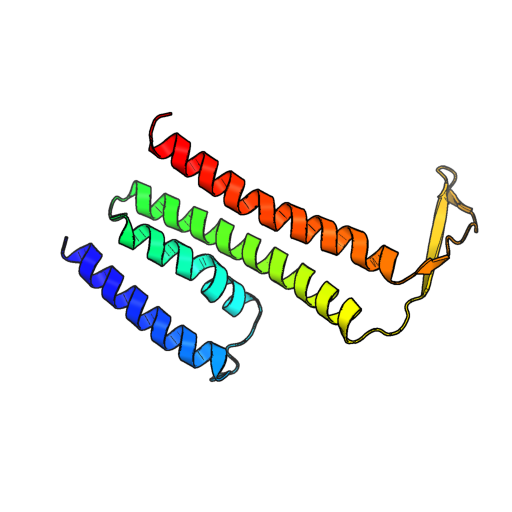. LEU A 1 86 ? -13.742 -4.126 14.435 1.00 95.31 86 LEU A O 1
ATOM 664 N N . ARG A 1 87 ? -12.875 -4.196 12.386 1.00 94.50 87 ARG A N 1
ATOM 665 C CA . ARG A 1 87 ? -14.115 -4.671 11.752 1.00 94.50 87 ARG A CA 1
ATOM 666 C C . ARG A 1 87 ? -14.492 -6.093 12.166 1.00 94.50 87 ARG A C 1
ATOM 668 O O . ARG A 1 87 ? -15.668 -6.320 12.431 1.00 94.50 87 ARG A O 1
ATOM 675 N N . ARG A 1 88 ? -13.531 -7.024 12.198 1.00 96.56 88 ARG A N 1
ATOM 676 C CA . ARG A 1 88 ? -13.798 -8.468 12.342 1.00 96.56 88 ARG A CA 1
ATOM 677 C C . ARG A 1 88 ? -13.683 -9.002 13.767 1.00 96.56 88 ARG A C 1
ATOM 679 O O . ARG A 1 88 ? -14.269 -10.040 14.040 1.00 96.56 88 ARG A O 1
ATOM 686 N N . GLN A 1 89 ? -12.913 -8.349 14.636 1.00 96.44 89 GLN A N 1
ATOM 687 C CA . GLN A 1 89 ? -12.593 -8.873 15.972 1.00 96.44 89 GLN A CA 1
ATOM 688 C C . GLN A 1 89 ? -13.083 -7.981 17.116 1.00 96.44 89 GLN A C 1
ATOM 690 O O . GLN A 1 89 ? -13.220 -8.460 18.236 1.00 96.44 89 GLN A O 1
ATOM 695 N N . VAL A 1 90 ? -13.380 -6.703 16.862 1.00 95.38 90 VAL A N 1
ATOM 696 C CA . VAL A 1 90 ? -13.864 -5.782 17.902 1.00 95.38 90 VAL A CA 1
ATOM 697 C C . VAL A 1 90 ? -15.381 -5.650 17.821 1.00 95.38 90 VAL A C 1
ATOM 699 O O . VAL A 1 90 ? -15.901 -5.151 16.823 1.00 95.38 90 VAL A O 1
ATOM 702 N N . GLY A 1 91 ? -16.091 -6.074 18.868 1.00 93.00 91 GLY A N 1
ATOM 703 C CA . GLY A 1 91 ? -17.550 -5.935 18.968 1.00 93.00 91 GLY A CA 1
ATOM 704 C C . GLY A 1 91 ? -17.991 -4.491 19.220 1.00 93.00 91 GLY A C 1
ATOM 705 O O . GLY A 1 91 ? -18.784 -3.945 18.458 1.00 93.00 91 GLY A O 1
ATOM 706 N N . GLU A 1 92 ? -17.406 -3.842 20.226 1.00 90.88 92 GLU A N 1
ATOM 707 C CA . GLU A 1 92 ? -17.708 -2.466 20.633 1.00 90.88 92 GLU A CA 1
ATOM 708 C C . GLU A 1 92 ? -16.410 -1.730 21.002 1.00 90.88 92 GLU A C 1
ATOM 710 O O . GLU A 1 92 ? -15.448 -2.345 21.460 1.00 90.88 92 GLU A O 1
ATOM 715 N N . ALA A 1 93 ? -16.371 -0.414 20.783 1.00 89.50 93 ALA A N 1
ATOM 716 C CA . ALA A 1 93 ? -15.297 0.452 21.260 1.00 89.50 93 ALA A CA 1
ATOM 717 C C . ALA A 1 93 ? -15.893 1.766 21.771 1.00 89.50 93 ALA A C 1
ATOM 719 O O . ALA A 1 93 ? -16.721 2.368 21.083 1.00 89.50 93 ALA A O 1
ATOM 720 N N . ALA A 1 94 ? -15.446 2.206 22.946 1.00 87.62 94 ALA A N 1
ATOM 721 C CA . ALA A 1 94 ? -15.774 3.500 23.526 1.00 87.62 94 ALA A CA 1
ATOM 722 C C . ALA A 1 94 ? -14.501 4.347 23.593 1.00 87.62 94 ALA A C 1
ATOM 724 O O . ALA A 1 94 ? -13.488 3.903 24.132 1.00 87.62 94 ALA A O 1
ATOM 725 N N . ILE A 1 95 ? -14.555 5.555 23.038 1.00 86.81 95 ILE A N 1
ATOM 726 C CA . ILE A 1 95 ? -13.448 6.508 23.058 1.00 86.81 95 ILE A CA 1
ATOM 727 C C . ILE A 1 95 ? -13.860 7.691 23.925 1.00 86.81 95 ILE A C 1
ATOM 729 O O . ILE A 1 95 ? -14.934 8.255 23.733 1.00 86.81 95 ILE A O 1
ATOM 733 N N . GLN A 1 96 ? -13.000 8.070 24.864 1.00 85.25 96 GLN A N 1
ATOM 734 C CA . GLN A 1 96 ? -13.163 9.270 25.674 1.00 85.25 96 GLN A CA 1
ATOM 735 C C . GLN A 1 96 ? -12.061 10.258 25.295 1.00 85.25 96 GLN A C 1
ATOM 737 O O . GLN A 1 96 ? -10.880 9.974 25.480 1.00 85.25 96 GLN A O 1
ATOM 742 N N . LEU A 1 97 ? -12.453 11.400 24.737 1.00 81.81 97 LEU A N 1
ATOM 743 C CA . LEU A 1 97 ? -11.536 12.467 24.344 1.00 81.81 97 LEU A CA 1
ATOM 744 C C . LEU A 1 97 ? -11.578 13.577 25.393 1.00 81.81 97 LEU A C 1
ATOM 746 O O . LEU A 1 97 ? -12.658 14.032 25.746 1.00 81.81 97 LEU A O 1
ATOM 750 N N . GLN A 1 98 ? -10.424 14.022 25.878 1.00 80.94 98 GLN A N 1
ATOM 751 C CA . GLN A 1 98 ? -10.317 15.255 26.657 1.00 80.94 98 GLN A CA 1
ATOM 752 C C . GLN A 1 98 ? -9.737 16.325 25.738 1.00 80.94 98 GLN A C 1
ATOM 754 O O . GLN A 1 98 ? -8.668 16.123 25.162 1.00 80.94 98 GLN A O 1
ATOM 759 N N . VAL A 1 99 ? -10.472 17.421 25.548 1.00 76.31 99 VAL A N 1
ATOM 760 C CA . VAL A 1 99 ? -10.074 18.513 24.654 1.00 76.31 99 VAL A CA 1
ATOM 761 C C . VAL A 1 99 ? -9.694 19.710 25.515 1.00 76.31 99 VAL A C 1
ATOM 763 O O . VAL A 1 99 ? -10.471 20.145 26.362 1.00 76.31 99 VAL A O 1
ATOM 766 N N . PHE A 1 100 ? -8.487 20.220 25.306 1.00 76.56 100 PHE A N 1
ATOM 767 C CA . PHE A 1 100 ? -7.987 21.423 25.967 1.00 76.56 100 PHE A CA 1
ATOM 768 C C . PHE A 1 100 ? -8.239 22.627 25.052 1.00 76.56 100 PHE A C 1
ATOM 770 O O . PHE A 1 100 ? -8.078 22.501 23.835 1.00 76.56 100 PHE A O 1
ATOM 777 N N . ASN A 1 101 ? -8.652 23.769 25.609 1.00 72.56 101 ASN A N 1
ATOM 778 C CA . ASN A 1 101 ? -8.670 25.029 24.856 1.00 72.56 101 ASN A CA 1
ATOM 779 C C . ASN A 1 101 ? -7.258 25.662 24.823 1.00 72.56 101 ASN A C 1
ATOM 781 O O . ASN A 1 101 ? -6.316 25.140 25.425 1.00 72.56 101 ASN A O 1
ATOM 785 N N . GLU A 1 102 ? -7.111 26.797 24.133 1.00 70.25 102 GLU A N 1
ATOM 786 C CA . GLU A 1 102 ? -5.848 27.558 24.063 1.00 70.25 102 GLU A CA 1
ATOM 787 C C . GLU A 1 102 ? -5.349 28.053 25.435 1.00 70.25 102 GLU A C 1
ATOM 789 O O . GLU A 1 102 ? -4.154 28.265 25.614 1.00 70.25 102 GLU A O 1
ATOM 794 N N . GLU A 1 103 ? -6.232 28.163 26.429 1.00 75.38 103 GLU A N 1
ATOM 795 C CA . GLU A 1 103 ? -5.911 28.528 27.816 1.00 75.38 103 GLU A CA 1
ATOM 796 C C . GLU A 1 103 ? -5.490 27.310 28.666 1.00 75.38 103 GLU A C 1
ATOM 798 O O . GLU A 1 103 ? -5.243 27.440 29.862 1.00 75.38 103 GLU A O 1
ATOM 803 N N . HIS A 1 104 ? -5.373 26.121 28.054 1.00 61.91 104 HIS A N 1
ATOM 804 C CA . HIS A 1 104 ? -5.038 24.843 28.697 1.00 61.91 104 HIS A CA 1
ATOM 805 C C . HIS A 1 104 ? -6.020 24.413 29.801 1.00 61.91 104 HIS A C 1
ATOM 807 O O . HIS A 1 104 ? -5.736 23.480 30.560 1.00 61.91 104 HIS A O 1
ATOM 813 N N . GLU A 1 105 ? -7.202 25.024 29.876 1.00 62.72 105 GLU A N 1
ATOM 814 C CA . GLU A 1 105 ? -8.266 24.526 30.733 1.00 62.72 105 GLU A CA 1
ATOM 815 C C . GLU A 1 105 ? -8.837 23.243 30.115 1.00 62.72 105 GLU A C 1
ATOM 817 O O . GLU A 1 105 ? -9.201 23.181 28.935 1.00 62.72 105 GLU A O 1
ATOM 822 N N . ALA A 1 106 ? -8.868 22.171 30.909 1.00 56.69 106 ALA A N 1
ATOM 823 C CA . ALA A 1 106 ? -9.422 20.898 30.478 1.00 56.69 106 ALA A CA 1
ATOM 824 C C . ALA A 1 106 ? -10.944 21.032 30.335 1.00 56.69 106 ALA A C 1
ATOM 826 O O . ALA A 1 106 ? -11.674 21.017 31.328 1.00 56.69 106 ALA A O 1
ATOM 827 N N . PHE A 1 107 ? -11.447 21.129 29.104 1.00 59.44 107 PHE A N 1
ATOM 828 C CA . PHE A 1 107 ? -12.882 21.136 28.865 1.00 59.44 107 PHE A CA 1
ATOM 829 C C . PHE A 1 107 ? -13.394 19.692 28.819 1.00 59.44 107 PHE A C 1
ATOM 831 O O . PHE A 1 107 ? -13.162 18.940 27.870 1.00 59.44 107 PHE A O 1
ATOM 838 N N . LEU A 1 108 ? -14.121 19.286 29.863 1.00 54.72 108 LEU A N 1
ATOM 839 C CA . LEU A 1 108 ? -14.739 17.961 29.985 1.00 54.72 108 LEU A CA 1
ATOM 840 C C . LEU A 1 108 ? -16.024 17.812 29.145 1.00 54.72 108 LEU A C 1
ATOM 842 O O . LEU A 1 108 ? -16.954 17.122 29.558 1.00 54.72 108 LEU A O 1
ATOM 846 N N . TRP A 1 109 ? -16.095 18.375 27.933 1.00 53.66 109 TRP A N 1
ATOM 847 C CA . TRP A 1 109 ? -16.992 17.802 26.920 1.00 53.66 109 TRP A CA 1
ATOM 848 C C . TRP A 1 109 ? -16.301 16.587 26.321 1.00 53.66 109 TRP A C 1
ATOM 850 O O . TRP A 1 109 ? -15.742 16.612 25.225 1.00 53.66 109 TRP A O 1
ATOM 860 N N . GLY A 1 110 ? -16.308 15.507 27.099 1.00 55.91 110 GLY A N 1
ATOM 861 C CA . GLY A 1 110 ? -15.827 14.214 26.657 1.00 55.91 110 GLY A CA 1
ATOM 862 C C . GLY A 1 110 ? -16.699 13.720 25.518 1.00 55.91 110 GLY A C 1
ATOM 863 O O . GLY A 1 110 ? -17.723 13.087 25.764 1.00 55.91 110 GLY A O 1
ATOM 864 N N . ARG A 1 111 ? -16.329 14.024 24.270 1.00 62.50 111 ARG A N 1
ATOM 865 C CA . ARG A 1 111 ? -17.009 13.469 23.102 1.00 62.50 111 ARG A CA 1
ATOM 866 C C . ARG A 1 111 ? -16.831 11.960 23.177 1.00 62.50 111 ARG A C 1
ATOM 868 O O . ARG A 1 111 ? -15.724 11.454 22.988 1.00 62.50 111 ARG A O 1
ATOM 875 N N . ARG A 1 112 ? -17.899 11.256 23.559 1.00 63.59 112 ARG A N 1
ATOM 876 C CA . ARG A 1 112 ? -17.900 9.800 23.593 1.00 63.59 112 ARG A CA 1
ATOM 877 C C . ARG A 1 112 ? -18.081 9.326 22.169 1.00 63.59 112 ARG A C 1
ATOM 879 O O . ARG A 1 112 ? -19.192 9.322 21.647 1.00 63.59 112 ARG A O 1
ATOM 886 N N . GLU A 1 113 ? -16.973 8.967 21.553 1.00 82.88 113 GLU A N 1
ATOM 887 C CA . GLU A 1 113 ? -16.990 8.420 20.211 1.00 82.88 113 GLU A CA 1
ATOM 888 C C . GLU A 1 113 ? -17.076 6.897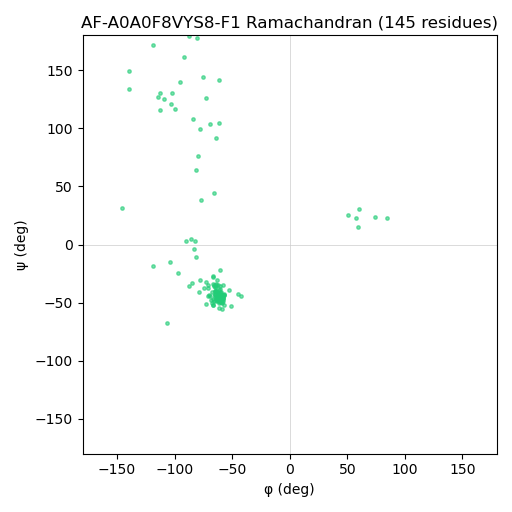 20.267 1.00 82.88 113 GLU A C 1
ATOM 890 O O . GLU A 1 113 ? -16.835 6.254 21.297 1.00 82.88 113 GLU A O 1
ATOM 895 N N . THR A 1 114 ? -17.474 6.321 19.142 1.00 88.00 114 THR A N 1
ATOM 896 C CA . THR A 1 114 ? -17.709 4.885 18.996 1.00 88.00 114 THR A CA 1
ATOM 897 C C . THR A 1 114 ? -16.777 4.294 17.944 1.00 88.00 114 THR A C 1
ATOM 899 O O . THR A 1 114 ? -16.076 5.005 17.227 1.00 88.00 114 THR A O 1
ATOM 902 N N . LYS A 1 115 ? -16.765 2.966 17.821 1.00 91.81 115 LYS A N 1
ATOM 903 C CA . LYS A 1 115 ? -15.980 2.229 16.816 1.00 91.81 115 LYS A CA 1
ATOM 904 C C . LYS A 1 115 ? -15.983 2.847 15.393 1.00 91.81 115 LYS A C 1
ATOM 906 O O . LYS A 1 115 ? -14.898 2.909 14.814 1.00 91.81 115 LYS A O 1
ATOM 911 N N . PRO A 1 116 ? -17.113 3.308 14.811 1.00 91.56 116 PRO A N 1
ATOM 912 C CA . PRO A 1 116 ? -17.123 3.997 13.516 1.00 91.56 116 PRO A CA 1
ATOM 913 C C . PRO A 1 116 ? -16.156 5.181 13.414 1.00 91.56 116 PRO A C 1
ATOM 915 O O . PRO A 1 116 ? -15.483 5.317 12.398 1.00 91.56 116 PRO A O 1
ATOM 918 N N . TRP A 1 117 ? -16.017 5.975 14.477 1.00 91.50 117 TRP A N 1
ATOM 919 C CA . TRP A 1 117 ? -15.122 7.133 14.507 1.00 91.50 117 TRP A CA 1
ATOM 920 C C . TRP A 1 117 ? -13.644 6.737 14.357 1.00 91.50 117 TRP A C 1
ATOM 922 O O . TRP A 1 117 ? -12.879 7.427 13.691 1.00 91.50 117 TRP A O 1
ATOM 932 N N . LEU A 1 118 ? -13.237 5.585 14.912 1.00 91.56 118 LEU A N 1
ATOM 933 C CA . LEU A 1 118 ? -11.880 5.042 14.733 1.00 91.56 118 LEU A CA 1
ATOM 934 C C . LEU A 1 118 ? -11.645 4.482 13.325 1.00 91.56 118 LEU A C 1
ATOM 936 O O . LEU A 1 118 ? -10.517 4.492 12.834 1.00 91.56 118 LEU A O 1
ATOM 940 N N . LEU A 1 119 ? -12.690 3.940 12.697 1.00 94.44 119 LEU A N 1
ATOM 941 C CA . LEU A 1 119 ? -12.606 3.315 11.377 1.00 94.44 119 LEU A CA 1
ATOM 942 C C . LEU A 1 119 ? -12.572 4.345 10.252 1.00 94.44 119 LEU A C 1
ATOM 944 O O . LEU A 1 119 ? -11.805 4.188 9.307 1.00 94.44 119 LEU A O 1
ATOM 948 N N . GLU A 1 120 ? -13.374 5.399 10.369 1.00 94.44 120 GLU A N 1
ATOM 949 C CA . GLU A 1 120 ? -13.576 6.398 9.325 1.00 94.44 120 GLU A CA 1
ATOM 950 C C . GLU A 1 120 ? -12.278 6.991 8.741 1.00 94.44 120 GLU A C 1
ATOM 952 O O . GLU A 1 120 ? -12.113 6.930 7.519 1.00 94.44 120 GLU A O 1
ATOM 957 N N . PRO A 1 121 ? -11.324 7.525 9.532 1.00 95.44 121 PRO A N 1
ATOM 958 C CA . PRO A 1 121 ? -10.094 8.079 8.971 1.00 95.44 121 PRO A CA 1
ATOM 959 C C . PRO A 1 121 ? -9.219 7.010 8.304 1.00 95.44 121 PRO A C 1
ATOM 961 O O . PRO A 1 121 ? -8.597 7.287 7.279 1.00 95.44 121 PRO A O 1
ATOM 964 N N . LEU A 1 122 ? -9.190 5.784 8.839 1.00 95.94 122 LEU A N 1
ATOM 965 C CA . LEU A 1 122 ? -8.405 4.680 8.278 1.00 95.94 122 LEU A CA 1
ATOM 966 C C . LEU A 1 122 ? -8.990 4.195 6.946 1.00 95.94 122 LEU A C 1
ATOM 968 O O . LEU A 1 122 ? -8.251 3.984 5.985 1.00 95.94 122 LEU A O 1
ATOM 972 N N . ASP A 1 123 ? -10.313 4.056 6.877 1.00 95.56 123 ASP A N 1
ATOM 973 C CA . ASP A 1 123 ? -11.032 3.673 5.664 1.00 95.56 123 ASP A CA 1
ATOM 974 C C . ASP A 1 123 ? -10.884 4.747 4.578 1.00 95.56 123 ASP A C 1
ATOM 976 O O . ASP A 1 123 ? -10.591 4.424 3.425 1.00 95.56 123 ASP A O 1
ATOM 980 N N . ARG A 1 124 ? -11.002 6.032 4.946 1.00 96.88 124 ARG A N 1
ATOM 981 C CA . ARG A 1 124 ? -10.757 7.155 4.028 1.00 96.88 124 ARG A CA 1
ATOM 982 C C . ARG A 1 124 ? -9.313 7.170 3.527 1.00 96.88 124 ARG A C 1
ATOM 984 O O . ARG A 1 124 ? -9.101 7.336 2.330 1.00 96.88 124 ARG A O 1
ATOM 991 N N . ALA A 1 125 ? -8.327 6.960 4.400 1.00 96.62 125 ALA A N 1
ATOM 992 C CA . ALA A 1 125 ? -6.921 6.898 4.004 1.00 96.62 12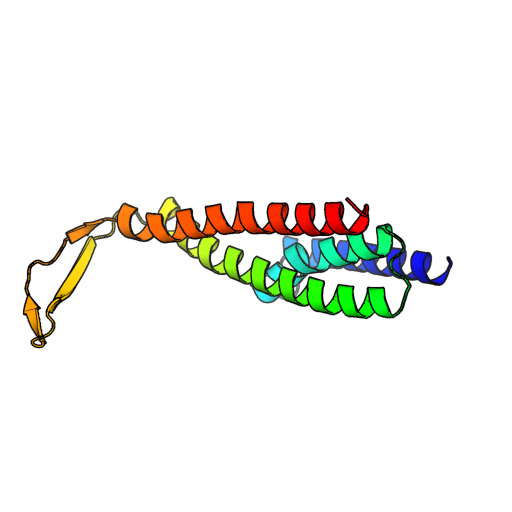5 ALA A CA 1
ATOM 993 C C . ALA A 1 125 ? -6.647 5.741 3.027 1.00 96.62 125 ALA A C 1
ATOM 995 O O . ALA A 1 125 ? -5.981 5.939 2.011 1.00 96.62 125 ALA A O 1
ATOM 996 N N . LEU A 1 126 ? -7.202 4.550 3.284 1.00 95.69 126 LEU A N 1
ATOM 997 C CA . LEU A 1 126 ? -7.107 3.406 2.370 1.00 95.69 126 LEU A CA 1
ATOM 998 C C . LEU A 1 126 ? -7.775 3.688 1.021 1.00 95.69 126 LEU A C 1
ATOM 1000 O O . LEU A 1 126 ? -7.199 3.372 -0.020 1.00 95.69 126 LEU A O 1
ATOM 1004 N N . MET A 1 127 ? -8.955 4.312 1.029 1.00 96.75 127 MET A N 1
ATOM 1005 C CA . MET A 1 127 ? -9.650 4.721 -0.191 1.00 96.75 127 MET A CA 1
ATOM 1006 C C . MET A 1 127 ? -8.801 5.708 -1.000 1.00 96.75 127 MET A C 1
ATOM 1008 O O . MET A 1 127 ? -8.562 5.478 -2.183 1.00 96.75 127 MET A O 1
ATOM 1012 N N . LEU A 1 128 ? -8.277 6.762 -0.373 1.00 97.75 128 LEU A N 1
ATOM 1013 C CA . LEU A 1 128 ? -7.410 7.732 -1.045 1.00 97.75 128 LEU A CA 1
ATOM 1014 C C . LEU A 1 128 ? -6.143 7.079 -1.614 1.00 97.75 128 LEU A C 1
ATOM 1016 O O . LEU A 1 128 ? -5.800 7.342 -2.763 1.00 97.75 128 LEU A O 1
ATOM 1020 N N . LEU A 1 129 ? -5.490 6.177 -0.871 1.00 95.62 129 LEU A N 1
ATOM 1021 C CA . LEU A 1 129 ? -4.331 5.424 -1.370 1.00 95.62 129 LEU A CA 1
ATOM 1022 C C . LEU A 1 129 ? -4.682 4.561 -2.591 1.00 95.62 129 LEU A C 1
ATOM 1024 O O . LEU A 1 129 ? -3.884 4.467 -3.523 1.00 95.62 129 LEU A O 1
ATOM 1028 N N . SER A 1 130 ? -5.875 3.957 -2.608 1.00 94.50 130 SER A N 1
ATOM 1029 C CA . SER A 1 130 ? -6.349 3.157 -3.744 1.00 94.50 130 SER A CA 1
ATOM 1030 C C . SER A 1 130 ? -6.589 3.979 -5.012 1.00 94.50 130 SER A C 1
ATOM 1032 O O . SER A 1 130 ? -6.437 3.438 -6.099 1.00 94.50 130 SER A O 1
ATOM 1034 N N . PHE A 1 131 ? -6.892 5.278 -4.891 1.00 97.31 131 PHE A N 1
ATOM 1035 C CA . PHE A 1 131 ? -6.993 6.203 -6.026 1.00 97.31 131 PHE A CA 1
ATOM 1036 C C . PHE A 1 131 ? -5.652 6.839 -6.399 1.00 97.31 131 PHE A C 1
ATOM 1038 O O . PHE A 1 131 ? -5.374 7.041 -7.582 1.00 97.31 131 PHE A O 1
ATOM 1045 N N . ALA A 1 132 ? -4.799 7.131 -5.416 1.00 96.25 132 ALA A N 1
ATOM 1046 C CA . ALA A 1 132 ? -3.506 7.770 -5.634 1.00 96.25 132 ALA A CA 1
ATOM 1047 C C . ALA A 1 132 ? -2.592 6.930 -6.540 1.00 96.25 132 ALA A C 1
ATOM 1049 O O . ALA A 1 132 ? -1.979 7.472 -7.458 1.00 96.25 132 ALA A O 1
ATOM 1050 N N . LEU A 1 133 ? -2.537 5.608 -6.327 1.00 93.44 133 LEU A N 1
ATOM 1051 C CA . LEU A 1 133 ? -1.659 4.718 -7.096 1.00 93.44 133 LEU A CA 1
ATOM 1052 C C . LEU A 1 133 ? -2.050 4.616 -8.587 1.00 93.44 133 LEU A C 1
ATOM 1054 O O . LEU A 1 133 ? -1.186 4.883 -9.424 1.00 93.44 133 LEU A O 1
ATOM 1058 N N . PRO A 1 134 ? -3.311 4.308 -8.964 1.00 94.56 134 PRO A N 1
ATOM 1059 C CA . PRO A 1 134 ? -3.739 4.344 -10.363 1.00 94.56 134 PRO A CA 1
ATOM 106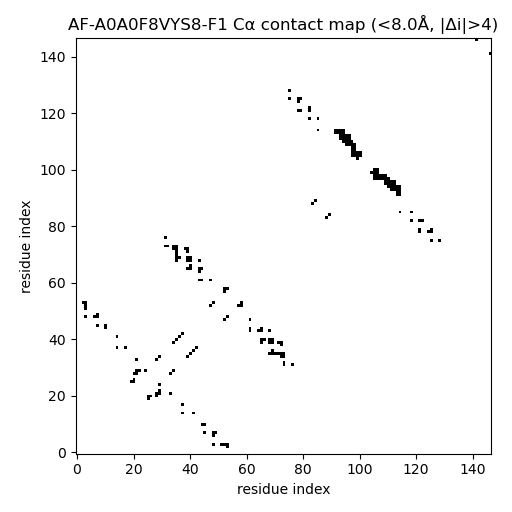0 C C . PRO A 1 134 ? -3.606 5.727 -10.997 1.00 94.56 134 PRO A C 1
ATOM 1062 O O . PRO A 1 134 ? -3.245 5.814 -12.165 1.00 94.56 134 PRO A O 1
ATOM 1065 N N . THR A 1 135 ? -3.854 6.803 -10.242 1.00 97.06 135 THR A N 1
ATOM 1066 C CA . THR A 1 135 ? -3.691 8.173 -10.752 1.00 97.06 135 THR A CA 1
ATOM 1067 C C . THR A 1 135 ? -2.234 8.446 -11.114 1.00 97.06 135 THR A C 1
ATOM 1069 O O . THR A 1 135 ? -1.960 8.902 -12.218 1.00 97.06 135 THR A O 1
ATOM 1072 N N . LEU A 1 136 ? -1.283 8.102 -10.237 1.00 94.25 136 LEU A N 1
ATOM 1073 C CA . LEU A 1 136 ? 0.144 8.221 -10.541 1.00 94.25 136 LEU A CA 1
ATOM 1074 C C . LEU A 1 136 ? 0.534 7.363 -11.753 1.00 94.25 136 LEU A C 1
ATOM 1076 O O . LEU A 1 136 ? 1.245 7.840 -12.634 1.00 94.25 136 LEU A O 1
ATOM 1080 N N . ALA A 1 137 ? 0.055 6.119 -11.818 1.00 91.19 137 ALA A N 1
ATOM 1081 C CA . ALA A 1 137 ? 0.327 5.227 -12.942 1.00 91.19 137 ALA A CA 1
ATOM 1082 C C . ALA A 1 137 ? -0.206 5.795 -14.270 1.00 91.19 137 ALA A C 1
ATOM 1084 O O . ALA A 1 137 ? 0.515 5.792 -15.265 1.00 91.19 137 ALA A O 1
ATOM 1085 N N . ALA A 1 138 ? -1.429 6.333 -14.279 1.00 94.69 138 ALA A N 1
ATOM 1086 C CA . ALA A 1 138 ? -2.020 6.988 -15.442 1.00 94.69 138 ALA A CA 1
ATOM 1087 C C . ALA A 1 138 ? -1.216 8.226 -15.860 1.00 94.69 138 ALA A C 1
ATOM 1089 O O . ALA A 1 138 ? -0.907 8.373 -17.038 1.00 94.69 138 ALA A O 1
ATOM 1090 N N . THR A 1 139 ? -0.803 9.067 -14.906 1.00 94.50 139 THR A N 1
ATOM 1091 C CA . THR A 1 139 ? 0.056 10.230 -15.173 1.00 94.50 139 THR A CA 1
ATOM 1092 C C . THR A 1 139 ? 1.369 9.819 -15.837 1.00 94.50 139 THR A C 1
ATOM 1094 O O . THR A 1 139 ? 1.743 10.384 -16.861 1.00 94.50 139 THR A O 1
ATOM 1097 N N . LEU A 1 140 ? 2.059 8.809 -15.296 1.00 89.44 140 LEU A N 1
ATOM 1098 C CA . LEU A 1 140 ? 3.315 8.312 -15.866 1.00 89.44 140 LEU A CA 1
ATOM 1099 C C . LEU A 1 140 ? 3.112 7.688 -17.252 1.00 89.44 140 LEU A C 1
ATOM 1101 O O . LEU A 1 140 ? 3.959 7.850 -18.128 1.00 89.44 140 LEU A O 1
ATOM 1105 N N . PHE A 1 141 ? 1.991 6.998 -17.464 1.00 88.62 141 PHE A N 1
ATOM 1106 C CA . PHE A 1 141 ? 1.639 6.416 -18.754 1.00 88.62 141 PHE A CA 1
ATOM 1107 C C . PHE A 1 141 ? 1.381 7.488 -19.821 1.00 88.62 141 PHE A C 1
ATOM 1109 O O . PHE A 1 141 ? 1.953 7.414 -20.906 1.00 88.62 141 PHE A O 1
ATOM 1116 N N . VAL A 1 142 ? 0.575 8.505 -19.503 1.00 93.75 142 VAL A N 1
ATOM 1117 C CA . VAL A 1 142 ? 0.296 9.653 -20.386 1.00 93.75 142 VAL A CA 1
ATOM 1118 C C . VAL A 1 142 ? 1.597 10.382 -20.727 1.00 93.75 142 VAL A C 1
ATOM 1120 O O . VAL A 1 142 ? 1.909 10.553 -21.904 1.00 93.75 142 VAL A O 1
ATOM 1123 N N . TRP A 1 143 ? 2.421 10.674 -19.714 1.00 89.06 143 TRP A N 1
ATOM 1124 C CA . TRP A 1 143 ? 3.739 11.280 -19.904 1.00 89.06 143 TRP A CA 1
ATOM 1125 C C . TRP A 1 143 ? 4.637 10.447 -20.830 1.00 89.06 143 TRP A C 1
ATOM 1127 O O . TRP A 1 143 ? 5.282 10.981 -21.729 1.00 89.06 143 TRP A O 1
ATOM 1137 N N . ARG A 1 144 ? 4.642 9.117 -20.670 1.00 83.88 144 ARG A N 1
ATOM 1138 C CA . ARG A 1 144 ? 5.426 8.202 -21.514 1.00 83.88 144 ARG A CA 1
ATOM 1139 C C . ARG A 1 144 ? 4.951 8.163 -22.971 1.00 83.88 144 ARG A C 1
ATOM 1141 O O . ARG A 1 144 ? 5.768 7.860 -23.847 1.00 83.88 144 ARG A O 1
ATOM 1148 N N . MET A 1 145 ? 3.668 8.431 -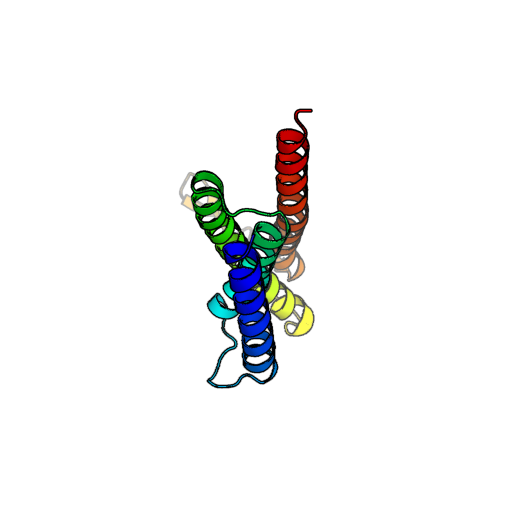23.216 1.00 88.44 145 MET A N 1
ATOM 1149 C CA . MET A 1 145 ? 3.059 8.508 -24.549 1.00 88.44 145 MET A CA 1
ATOM 1150 C C . MET A 1 145 ? 3.284 9.864 -25.234 1.00 88.44 145 MET A C 1
ATOM 1152 O O . MET A 1 145 ? 3.034 9.974 -26.431 1.00 88.44 145 MET A O 1
ATOM 1156 N N . GLY A 1 146 ? 3.787 10.873 -24.511 1.00 85.25 146 GLY A N 1
ATOM 1157 C CA . GLY A 1 146 ? 4.022 12.216 -25.050 1.00 85.25 146 GLY A CA 1
ATOM 1158 C C . GLY A 1 146 ? 2.745 13.037 -25.256 1.00 85.25 146 GLY A C 1
ATOM 1159 O O . GLY A 1 146 ? 2.741 13.936 -26.096 1.00 85.25 146 GLY A O 1
ATOM 1160 N N . LEU A 1 147 ? 1.677 12.700 -24.528 1.00 66.25 147 LEU A N 1
ATOM 1161 C CA . LEU A 1 147 ? 0.438 13.478 -24.418 1.00 66.25 147 LEU A CA 1
ATOM 1162 C C . LEU A 1 147 ? 0.564 14.505 -23.287 1.00 66.25 147 LEU A C 1
ATOM 1164 O O . LEU A 1 147 ? 0.047 15.627 -23.469 1.00 66.25 147 LEU A O 1
#

Radius of gyration: 21.61 Å; Cα contacts (8 Å, |Δi|>4): 115; chains: 1; bounding box: 39×50×56 Å

Mean predicted aligned error: 6.81 Å

Solvent-accessible surface area (backbone atoms only — not comparable to full-atom values): 8232 Å² total; per-residue (Å²): 105,71,73,55,55,54,49,48,53,49,52,52,52,48,49,54,52,50,53,51,32,42,76,68,42,44,95,72,40,70,50,65,68,55,46,9,43,62,74,22,21,44,61,51,53,53,52,43,55,74,72,64,45,78,47,72,72,43,48,55,50,50,54,55,52,32,53,51,30,26,54,51,36,38,54,50,49,60,44,49,51,54,47,50,44,50,72,76,72,47,91,78,48,84,42,79,43,82,49,62,52,98,85,65,52,77,43,82,72,51,55,72,42,45,52,66,67,68,40,50,64,48,54,50,50,51,52,51,53,66,50,49,53,57,49,52,52,49,52,54,49,41,57,74,72,74,110